Protein AF-A0A7S2EWH5-F1 (afdb_monomer)

Secondary structure (DSSP, 8-state):
----S---GGGHHHHHHHHTTPPPPTT---SS---HHHHTT---GGGGS--EEEE---SSS--TTTTEEEEETTEEEETTTEEEETTT-TT--S--GGG-HHHHHHHHHHHHHHHHHHHTTTT-

Structur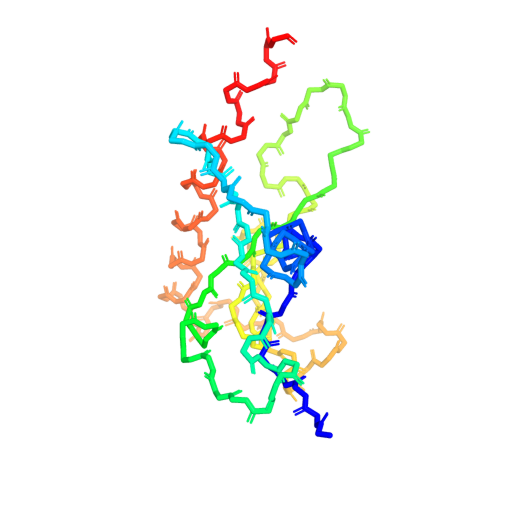e (mmCIF, N/CA/C/O backbone):
data_AF-A0A7S2EWH5-F1
#
_entry.id   AF-A0A7S2EWH5-F1
#
loop_
_atom_site.group_PDB
_atom_site.id
_atom_site.type_symbol
_atom_site.label_atom_id
_atom_site.label_alt_id
_atom_site.label_comp_id
_atom_site.label_asym_id
_atom_site.label_entity_id
_atom_site.label_seq_id
_atom_site.pdbx_PDB_ins_code
_atom_site.Cartn_x
_atom_site.Cartn_y
_atom_site.Cartn_z
_atom_site.occupancy
_atom_site.B_iso_or_equiv
_atom_site.auth_seq_id
_atom_site.auth_comp_id
_atom_site.auth_asym_id
_atom_site.auth_atom_id
_atom_site.pdbx_PDB_model_num
ATOM 1 N N . ARG A 1 1 ? -10.237 -19.169 9.714 1.00 84.00 1 ARG A N 1
ATOM 2 C CA . ARG A 1 1 ? -10.552 -18.519 8.421 1.00 84.00 1 ARG A CA 1
ATOM 3 C C . ARG A 1 1 ? -9.258 -17.946 7.873 1.00 84.00 1 ARG A C 1
ATOM 5 O O . ARG A 1 1 ? -8.496 -17.405 8.661 1.00 84.00 1 ARG A O 1
ATOM 12 N N . GLU A 1 2 ? -9.023 -18.083 6.575 1.00 87.56 2 GLU A N 1
ATOM 13 C CA . GLU A 1 2 ? -7.935 -17.400 5.873 1.00 87.56 2 GLU A CA 1
ATOM 14 C C . GLU A 1 2 ? -8.420 -16.035 5.360 1.00 87.56 2 GLU A C 1
ATOM 16 O O . GLU A 1 2 ? -9.599 -15.879 5.028 1.00 87.56 2 GLU A O 1
ATOM 21 N N . VAL A 1 3 ? -7.528 -15.045 5.349 1.00 89.19 3 VAL A N 1
ATOM 22 C CA . VAL A 1 3 ? -7.771 -13.701 4.811 1.00 89.19 3 VAL A CA 1
ATOM 23 C C . VAL A 1 3 ? -6.746 -13.466 3.711 1.00 89.19 3 VAL A C 1
ATOM 25 O O . VAL A 1 3 ? -5.549 -13.476 3.982 1.00 89.19 3 VAL A O 1
ATOM 28 N N . THR A 1 4 ? -7.223 -13.256 2.487 1.00 89.62 4 THR A N 1
ATOM 29 C CA . THR A 1 4 ? -6.388 -12.993 1.304 1.00 89.62 4 THR A CA 1
ATOM 30 C C . THR A 1 4 ? -6.386 -11.516 0.902 1.00 89.62 4 THR A C 1
ATOM 32 O O . THR A 1 4 ? -5.683 -11.135 -0.031 1.00 89.62 4 THR A O 1
ATOM 35 N N . ASP A 1 5 ? -7.193 -10.684 1.568 1.00 92.56 5 ASP A N 1
ATOM 36 C CA . ASP A 1 5 ? -7.256 -9.242 1.335 1.00 92.56 5 ASP A CA 1
ATOM 37 C C . ASP A 1 5 ? -5.915 -8.565 1.662 1.00 92.56 5 ASP A C 1
ATOM 39 O O . ASP A 1 5 ? -5.175 -8.987 2.556 1.00 92.56 5 ASP A O 1
ATOM 43 N N . LEU A 1 6 ? -5.606 -7.473 0.958 1.00 94.62 6 LEU A N 1
ATOM 44 C CA . LEU A 1 6 ? -4.386 -6.710 1.204 1.00 94.62 6 LEU A CA 1
ATOM 45 C C . LEU A 1 6 ? -4.461 -6.012 2.573 1.00 94.62 6 LEU A C 1
ATOM 47 O O . LEU A 1 6 ? -5.221 -5.062 2.767 1.00 94.62 6 LEU A O 1
ATOM 51 N N . VAL A 1 7 ? -3.625 -6.447 3.512 1.00 94.69 7 VAL A N 1
ATOM 52 C CA . VAL A 1 7 ? -3.444 -5.823 4.832 1.00 94.69 7 VAL A CA 1
ATOM 53 C C . VAL A 1 7 ? -2.034 -5.258 4.975 1.00 94.69 7 VAL A C 1
ATOM 55 O O . VAL A 1 7 ? -1.111 -5.669 4.272 1.00 94.69 7 VAL A O 1
ATOM 58 N N . SER A 1 8 ? -1.853 -4.289 5.869 1.00 95.19 8 SER A N 1
ATOM 59 C CA . SER A 1 8 ? -0.574 -3.612 6.080 1.00 95.19 8 SER A CA 1
ATOM 60 C C . SER A 1 8 ? -0.337 -3.286 7.550 1.00 95.19 8 SER A C 1
ATOM 62 O O . SER A 1 8 ? -1.260 -3.218 8.357 1.00 95.19 8 SER A O 1
ATOM 64 N N . TYR A 1 9 ? 0.919 -3.017 7.906 1.00 95.00 9 TYR A N 1
ATOM 65 C CA . TYR A 1 9 ? 1.296 -2.650 9.271 1.00 95.00 9 TYR A CA 1
ATOM 66 C C . TYR A 1 9 ? 0.591 -1.374 9.766 1.00 95.00 9 TYR A C 1
ATOM 68 O O . TYR A 1 9 ? 0.379 -1.213 10.966 1.00 95.00 9 TYR A O 1
ATOM 76 N N . VAL A 1 10 ? 0.197 -0.473 8.857 1.00 95.12 10 VAL A N 1
ATOM 77 C CA . VAL A 1 10 ? -0.545 0.754 9.199 1.00 95.12 10 VAL A CA 1
ATOM 78 C C . VAL A 1 10 ? -1.948 0.474 9.745 1.00 95.12 10 VAL A C 1
ATOM 80 O O . VAL A 1 10 ? -2.533 1.350 10.377 1.00 95.12 10 VAL A O 1
ATOM 83 N N . ASP A 1 11 ? -2.473 -0.736 9.536 1.00 96.44 11 ASP A N 1
ATOM 84 C CA . ASP A 1 11 ? -3.789 -1.158 10.015 1.00 96.44 11 ASP A CA 1
ATOM 85 C C . ASP A 1 11 ? -3.766 -1.562 11.499 1.00 96.44 11 ASP A C 1
ATOM 87 O O . ASP A 1 11 ? -4.809 -1.584 12.152 1.00 96.44 11 ASP A O 1
ATOM 91 N N . PHE A 1 12 ? -2.592 -1.843 12.082 1.00 96.31 12 PHE A N 1
ATOM 92 C CA . PHE A 1 12 ? -2.506 -2.295 13.475 1.00 96.31 12 PHE A CA 1
ATOM 93 C C . PHE A 1 12 ? -3.036 -1.262 14.466 1.00 96.31 12 PHE A C 1
ATOM 95 O O . PHE A 1 12 ? -3.817 -1.618 15.342 1.00 96.31 12 PHE A O 1
ATOM 102 N N . MET A 1 13 ? -2.644 0.006 14.327 1.00 96.50 13 MET A N 1
ATOM 103 C CA . MET A 1 13 ? -3.077 1.059 15.250 1.00 96.50 13 MET A CA 1
ATOM 104 C C . MET A 1 13 ? -4.609 1.225 15.274 1.00 96.50 13 MET A C 1
ATOM 106 O O . MET A 1 13 ? -5.183 1.061 16.350 1.00 96.50 13 MET A O 1
ATOM 110 N N . PRO A 1 14 ? -5.307 1.471 14.143 1.00 96.06 14 PRO A N 1
ATOM 111 C CA . PRO A 1 14 ? -6.768 1.568 14.160 1.00 96.06 14 PRO A CA 1
ATOM 112 C C . PRO A 1 14 ? -7.449 0.258 14.584 1.00 96.06 14 PRO A C 1
ATOM 114 O O . PRO A 1 14 ? -8.502 0.308 15.211 1.00 96.06 14 PRO A O 1
ATOM 117 N N . THR A 1 15 ? -6.845 -0.906 14.316 1.00 96.81 15 THR A N 1
ATOM 118 C CA . THR A 1 15 ? -7.374 -2.196 14.794 1.00 96.81 15 THR A CA 1
ATOM 119 C C . THR A 1 15 ? -7.306 -2.321 16.314 1.00 96.81 15 THR A C 1
ATOM 121 O O . THR A 1 15 ? -8.274 -2.742 16.936 1.00 96.81 15 THR A O 1
ATOM 124 N N . ILE A 1 16 ? -6.178 -1.960 16.933 1.00 97.31 16 ILE A N 1
ATOM 125 C CA . ILE A 1 16 ? -6.016 -2.024 18.393 1.00 97.31 16 ILE A CA 1
ATOM 126 C C . ILE A 1 16 ? -7.011 -1.085 19.079 1.00 97.31 16 ILE A C 1
ATOM 128 O O . ILE A 1 16 ? -7.611 -1.480 20.073 1.00 97.31 16 ILE A O 1
ATOM 132 N N . LEU A 1 17 ? -7.207 0.122 18.540 1.00 96.56 17 LEU A N 1
ATOM 133 C CA . LEU A 1 17 ? -8.153 1.096 19.092 1.00 96.56 17 LEU A CA 1
ATOM 134 C C . LEU A 1 17 ? -9.606 0.600 19.015 1.00 96.56 17 LEU A C 1
ATOM 136 O O . LEU A 1 17 ? -10.301 0.669 20.022 1.00 96.56 17 LEU A O 1
ATOM 140 N N . ASP A 1 18 ? -10.033 0.025 17.880 1.00 95.69 18 ASP A N 1
ATOM 141 C CA . ASP A 1 18 ? -11.351 -0.632 17.734 1.00 95.69 18 ASP A CA 1
ATOM 142 C C . ASP A 1 18 ? -11.523 -1.763 18.759 1.00 95.69 18 ASP A C 1
ATOM 144 O O . ASP A 1 18 ? -12.499 -1.800 19.502 1.00 95.69 18 ASP A O 1
ATOM 148 N N . LEU A 1 19 ? -10.543 -2.666 18.866 1.00 96.19 19 LEU A N 1
ATOM 149 C CA . LEU A 1 19 ? -10.629 -3.802 19.789 1.00 96.19 19 LEU A CA 1
ATOM 150 C C . LEU A 1 19 ? -10.614 -3.397 21.270 1.00 96.19 19 LEU A C 1
ATOM 152 O O . LEU A 1 19 ? -11.138 -4.138 22.100 1.00 96.19 19 LEU A O 1
ATOM 156 N N . ALA A 1 20 ? -9.989 -2.267 21.598 1.00 97.19 20 ALA A N 1
ATOM 157 C CA . ALA A 1 20 ? -9.903 -1.736 22.954 1.00 97.19 20 ALA A CA 1
ATOM 158 C C . ALA A 1 20 ? -11.043 -0.766 23.306 1.00 97.19 20 ALA A C 1
ATOM 160 O O . ALA A 1 20 ? -11.048 -0.257 24.425 1.00 97.19 20 ALA A O 1
ATOM 161 N N . ASP A 1 21 ? -11.974 -0.512 22.380 1.00 96.25 21 ASP A N 1
ATOM 162 C CA . ASP A 1 21 ? -13.067 0.457 22.538 1.00 96.25 21 ASP A CA 1
ATOM 163 C C . ASP A 1 21 ? -12.558 1.869 22.896 1.00 96.25 21 ASP A C 1
ATOM 165 O O . ASP A 1 21 ? -13.069 2.555 23.780 1.00 96.25 21 ASP A O 1
ATOM 169 N N . VAL A 1 22 ? -11.474 2.290 22.233 1.00 96.88 22 VAL A N 1
ATOM 170 C CA . VAL A 1 22 ? -10.857 3.607 22.431 1.00 96.88 22 VAL A CA 1
ATOM 171 C C . VAL A 1 22 ? -11.296 4.555 21.323 1.00 96.88 22 VAL A C 1
ATOM 173 O O . VAL A 1 22 ? -10.979 4.351 20.149 1.00 96.88 22 VAL A O 1
ATOM 176 N N . GLU A 1 23 ? -11.963 5.641 21.707 1.00 93.38 23 GLU A N 1
ATOM 177 C CA . GLU A 1 23 ? -12.369 6.689 20.774 1.00 93.38 23 GLU A CA 1
ATOM 178 C C . GLU A 1 23 ? -11.161 7.434 20.186 1.00 93.38 23 GLU A C 1
ATOM 180 O O . GLU A 1 23 ? -10.224 7.834 20.885 1.00 93.38 23 GLU A O 1
ATOM 185 N N . VAL A 1 24 ? -11.196 7.647 18.869 1.00 91.50 24 VAL A N 1
ATOM 186 C CA . VAL A 1 24 ? -10.193 8.437 18.150 1.00 91.50 24 VAL A CA 1
ATOM 187 C C . VAL A 1 24 ? -10.602 9.911 18.211 1.00 91.50 24 VAL A C 1
ATOM 189 O O . VAL A 1 24 ? -11.692 10.239 17.743 1.00 91.50 24 VAL A O 1
ATOM 192 N N . PRO A 1 25 ? -9.749 10.816 18.732 1.00 91.31 25 PRO A N 1
ATOM 193 C CA . PRO A 1 25 ? -10.061 12.241 18.770 1.00 91.31 25 PRO A CA 1
ATOM 194 C C . PRO A 1 25 ? -10.337 12.817 17.379 1.00 91.31 25 PRO A C 1
ATOM 196 O O . PRO A 1 25 ? -9.687 12.437 16.398 1.00 91.31 25 PRO A O 1
ATOM 199 N N . GLU A 1 26 ? -11.238 13.797 17.310 1.00 90.62 26 GLU A N 1
ATOM 200 C CA . GLU A 1 26 ? -11.516 14.520 16.070 1.00 90.62 26 GLU A CA 1
ATOM 201 C C . GLU A 1 26 ? -10.231 15.107 15.463 1.00 90.62 26 GLU A C 1
ATOM 203 O O . GLU A 1 26 ? -9.364 15.644 16.155 1.00 90.62 26 GLU A O 1
ATOM 208 N N . GLY A 1 27 ? -10.090 14.974 14.143 1.00 88.25 27 GLY A N 1
ATOM 209 C CA . GLY A 1 27 ? -8.919 15.449 13.402 1.00 88.25 27 GLY A CA 1
ATOM 210 C C . GLY A 1 27 ? -7.719 14.496 13.392 1.00 88.25 27 GLY A C 1
ATOM 211 O O . GLY A 1 27 ? -6.766 14.748 12.653 1.00 88.25 27 GLY A O 1
ATOM 212 N N . ARG A 1 28 ? -7.741 13.378 14.135 1.00 89.31 28 ARG A N 1
ATOM 213 C CA . ARG A 1 28 ? -6.718 12.331 14.000 1.00 89.31 28 ARG A CA 1
ATOM 214 C C . ARG A 1 28 ? -7.087 11.371 12.867 1.00 89.31 28 ARG A C 1
ATOM 216 O O . ARG A 1 28 ? -8.117 10.709 12.912 1.00 89.31 28 ARG A O 1
ATOM 223 N N . THR A 1 29 ? -6.198 11.242 11.885 1.00 88.75 29 THR A N 1
ATOM 224 C CA . THR A 1 29 ? -6.327 10.276 10.785 1.00 88.75 29 THR A CA 1
ATOM 225 C C . THR A 1 29 ? -5.259 9.186 10.867 1.00 88.75 29 THR A C 1
ATOM 227 O O . THR A 1 29 ? -4.192 9.368 11.461 1.00 88.75 29 THR A O 1
ATOM 230 N N . PHE A 1 30 ? -5.550 8.042 10.250 1.00 91.38 30 PHE A N 1
ATOM 231 C CA . PHE A 1 30 ? -4.612 6.940 10.057 1.00 91.38 30 PHE A CA 1
ATOM 232 C C . PHE A 1 30 ? -4.535 6.596 8.570 1.00 91.38 30 PHE A C 1
ATOM 234 O O . PHE A 1 30 ? -5.517 6.730 7.846 1.00 91.38 30 PHE A O 1
ATOM 241 N N . HIS A 1 31 ? -3.373 6.122 8.119 1.00 90.75 31 HIS A N 1
ATOM 242 C CA . HIS A 1 31 ? -3.226 5.583 6.762 1.00 90.75 31 HIS A CA 1
ATOM 243 C C . HIS A 1 31 ? -3.886 4.203 6.601 1.00 90.75 31 HIS A C 1
ATOM 245 O O . HIS A 1 31 ? -4.176 3.786 5.483 1.00 90.75 31 HIS A O 1
ATOM 251 N N . GLY A 1 32 ? -4.060 3.473 7.706 1.00 93.56 32 GLY A N 1
ATOM 252 C CA . GLY A 1 32 ? -4.709 2.167 7.731 1.00 93.56 32 GLY A CA 1
ATOM 253 C C . GLY A 1 32 ? -6.169 2.227 8.167 1.00 93.56 32 GLY A C 1
ATOM 254 O O . GLY A 1 32 ? -6.690 3.282 8.521 1.00 93.56 32 GLY A O 1
ATOM 255 N N . THR A 1 33 ? -6.805 1.062 8.190 1.00 93.81 33 THR A N 1
ATOM 256 C CA . THR A 1 33 ? -8.175 0.863 8.680 1.00 93.81 33 THR A CA 1
ATOM 257 C C . THR A 1 33 ? -8.220 -0.285 9.684 1.00 93.81 33 THR A C 1
ATOM 259 O O . THR A 1 33 ? -7.309 -1.110 9.718 1.00 93.81 33 THR A O 1
ATOM 262 N N . SER A 1 34 ? -9.252 -0.346 10.527 1.00 95.31 34 SER A N 1
ATOM 263 C CA . SER A 1 34 ? -9.396 -1.470 11.457 1.00 95.31 34 SER A CA 1
ATOM 264 C C . SER A 1 34 ? -9.657 -2.775 10.697 1.00 95.31 34 SER A C 1
ATOM 266 O O . SER A 1 34 ? -10.515 -2.828 9.814 1.00 95.31 34 SER A O 1
ATOM 268 N N . LEU A 1 35 ? -8.954 -3.838 11.092 1.00 96.38 35 LEU A N 1
ATOM 269 C CA . LEU A 1 35 ? -9.173 -5.222 10.662 1.00 96.38 35 LEU A CA 1
ATOM 270 C C . LEU A 1 35 ? -10.113 -5.982 11.614 1.00 96.38 35 LEU A C 1
ATOM 272 O O . LEU A 1 35 ? -10.338 -7.181 11.442 1.00 96.38 35 LEU A O 1
ATOM 276 N N . GLY A 1 36 ? -10.675 -5.309 12.624 1.00 95.31 36 GLY A N 1
ATOM 277 C CA . GLY A 1 36 ? -11.638 -5.877 13.567 1.00 95.31 36 GLY A CA 1
ATOM 278 C C . GLY A 1 36 ? -12.786 -6.648 12.898 1.00 95.31 36 GLY A C 1
ATOM 279 O O . GLY A 1 36 ? -13.088 -7.758 13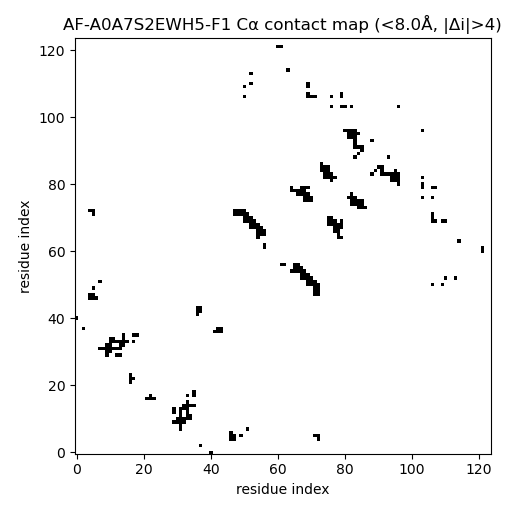.345 1.00 95.31 36 GLY A O 1
ATOM 280 N N . PRO A 1 37 ? -13.408 -6.147 11.808 1.00 94.81 37 PRO A N 1
ATOM 281 C CA . PRO A 1 37 ? -14.406 -6.906 11.051 1.00 94.81 37 PRO A CA 1
ATOM 282 C C . PRO A 1 37 ? -13.892 -8.267 10.559 1.00 94.81 37 PRO A C 1
ATOM 284 O O . PRO A 1 37 ? -14.564 -9.282 10.748 1.00 94.81 37 PRO A O 1
ATOM 287 N N . LEU A 1 38 ? -12.680 -8.321 9.998 1.00 94.19 38 LEU A N 1
ATOM 288 C CA . LEU A 1 38 ? -12.081 -9.571 9.519 1.00 94.19 38 LEU A CA 1
ATOM 289 C C . LEU A 1 38 ? -11.820 -10.559 10.660 1.00 94.19 38 LEU A C 1
ATOM 291 O O . LEU A 1 38 ? -12.096 -11.751 10.512 1.00 94.19 38 LEU A O 1
ATOM 295 N N . LEU A 1 39 ? -11.348 -10.070 11.812 1.00 92.81 39 LEU A N 1
ATOM 296 C CA . LEU A 1 39 ? -11.116 -10.889 13.010 1.00 92.81 39 LEU A CA 1
ATOM 297 C C . LEU A 1 39 ? -12.414 -11.502 13.555 1.00 92.81 39 LEU A C 1
ATOM 299 O O . LEU A 1 39 ? -12.408 -12.631 14.042 1.00 92.81 39 LEU A O 1
ATOM 303 N N . ARG A 1 40 ? -13.536 -10.787 13.421 1.00 93.12 40 ARG A N 1
ATOM 304 C CA . ARG A 1 40 ? -14.886 -11.257 13.783 1.00 93.12 40 ARG A CA 1
ATOM 305 C C . ARG A 1 40 ? -15.510 -12.168 12.716 1.00 93.12 40 ARG A C 1
ATOM 307 O O . ARG A 1 40 ? -16.622 -12.656 12.895 1.00 93.12 40 ARG A O 1
ATOM 314 N N . GLY A 1 41 ? -14.800 -12.429 11.618 1.00 91.81 41 GLY A N 1
ATOM 315 C CA . GLY A 1 41 ? -15.265 -13.293 10.541 1.00 91.81 41 GLY A CA 1
ATOM 316 C C . GLY A 1 41 ? -16.188 -12.602 9.538 1.00 91.81 41 GLY A C 1
ATOM 317 O O . GLY A 1 41 ? -16.835 -13.300 8.760 1.00 91.81 41 GLY A O 1
ATOM 318 N N . TRP A 1 42 ? -16.211 -11.269 9.482 1.00 92.81 42 TRP A N 1
ATOM 319 C CA . TRP A 1 42 ? -16.986 -10.500 8.502 1.00 92.81 42 TRP A CA 1
ATOM 320 C C . TRP A 1 42 ? -16.186 -10.206 7.230 1.00 92.81 42 TRP A C 1
ATOM 322 O O . TRP A 1 42 ? -14.967 -10.386 7.181 1.00 92.81 42 TRP A O 1
ATOM 332 N N . GLU A 1 43 ? -16.874 -9.830 6.156 1.00 89.06 43 GLU A N 1
ATOM 333 C CA . GLU A 1 43 ? -16.222 -9.296 4.958 1.00 89.06 43 GLU A CA 1
ATOM 334 C C . GLU A 1 43 ? -15.928 -7.805 5.130 1.00 89.06 43 GLU A C 1
ATOM 336 O O . GLU A 1 43 ? -16.650 -7.096 5.829 1.00 89.06 43 GLU A O 1
ATOM 341 N N . GLN A 1 44 ? -14.879 -7.328 4.463 1.00 90.75 44 GLN A N 1
ATOM 342 C CA . GLN A 1 44 ? -14.521 -5.914 4.446 1.00 90.75 44 GLN A CA 1
ATOM 343 C C . GLN A 1 44 ? -14.202 -5.497 3.011 1.00 90.75 44 GLN A C 1
ATOM 345 O O . GLN A 1 44 ? -13.051 -5.482 2.585 1.00 90.75 44 GLN A O 1
ATOM 350 N N . VAL A 1 45 ? -15.260 -5.196 2.255 1.00 83.31 45 VAL A N 1
ATOM 351 C CA . VAL A 1 45 ? -15.201 -4.935 0.805 1.00 83.31 45 VAL A CA 1
ATOM 352 C C . VAL A 1 45 ? -14.237 -3.795 0.459 1.00 83.31 45 VAL A C 1
ATOM 354 O O . VAL A 1 45 ? -13.541 -3.885 -0.546 1.00 83.31 45 VAL A O 1
ATOM 357 N N . GLU A 1 46 ? -14.112 -2.792 1.330 1.00 85.31 46 GLU A N 1
ATOM 358 C CA . GLU A 1 46 ? -13.193 -1.654 1.165 1.00 85.31 46 GLU A CA 1
ATOM 359 C C . GLU A 1 46 ? -11.719 -2.064 0.999 1.00 85.31 46 GLU A C 1
ATOM 361 O O . GLU A 1 46 ? -10.932 -1.350 0.377 1.00 85.31 46 GLU A O 1
ATOM 366 N N . LEU A 1 47 ? -11.315 -3.229 1.520 1.00 89.19 47 LEU A N 1
ATOM 367 C CA . LEU A 1 47 ? -9.943 -3.715 1.361 1.00 89.19 47 LEU A CA 1
ATOM 368 C C . LEU A 1 47 ? -9.650 -4.232 -0.054 1.00 89.19 47 LEU A C 1
ATOM 370 O O . LEU A 1 47 ? -8.481 -4.341 -0.414 1.00 89.19 47 LEU A O 1
ATOM 374 N N . ARG A 1 48 ? -10.680 -4.520 -0.863 1.00 84.62 48 ARG A N 1
ATOM 375 C CA . ARG A 1 48 ? -10.527 -5.085 -2.214 1.00 84.62 48 ARG A CA 1
ATOM 376 C C . ARG A 1 48 ? -10.073 -4.070 -3.253 1.00 84.62 48 ARG A C 1
ATOM 378 O O . ARG A 1 48 ? -9.555 -4.474 -4.281 1.00 84.62 48 ARG A O 1
ATOM 385 N N . ASP A 1 49 ? -10.252 -2.775 -3.022 1.00 87.31 49 ASP A N 1
ATOM 386 C CA . ASP A 1 49 ? -9.817 -1.737 -3.969 1.00 87.31 49 ASP A CA 1
ATOM 387 C C . ASP A 1 49 ? -8.789 -0.772 -3.372 1.00 87.31 49 ASP A C 1
ATOM 389 O O . ASP A 1 49 ? -8.348 0.168 -4.039 1.00 87.31 49 ASP A O 1
ATOM 393 N N . ARG A 1 50 ? -8.346 -1.022 -2.133 1.00 94.06 50 ARG A N 1
ATOM 394 C CA . ARG A 1 50 ? -7.352 -0.174 -1.476 1.00 94.06 50 ARG A CA 1
ATOM 395 C C . ARG A 1 50 ? -5.998 -0.241 -2.178 1.00 94.06 50 ARG A C 1
ATOM 397 O O . ARG A 1 50 ? -5.576 -1.280 -2.690 1.00 94.06 50 ARG A O 1
ATOM 404 N N . ILE A 1 51 ? -5.269 0.864 -2.072 1.00 96.88 51 ILE A N 1
ATOM 405 C CA . ILE A 1 51 ? -3.873 0.956 -2.480 1.00 96.88 51 ILE A CA 1
ATOM 406 C C . ILE A 1 51 ? -3.020 1.235 -1.247 1.00 96.88 51 ILE A C 1
ATOM 408 O O . ILE A 1 51 ? -3.340 2.112 -0.447 1.00 96.88 51 ILE A O 1
ATOM 412 N N . VAL A 1 52 ? -1.930 0.487 -1.095 1.00 96.94 52 VAL A N 1
ATOM 413 C CA . VAL A 1 52 ? -0.954 0.674 -0.016 1.00 96.94 52 VAL A CA 1
ATOM 414 C C . VAL A 1 52 ? 0.405 0.977 -0.625 1.00 96.94 52 VAL A C 1
ATOM 416 O O . VAL A 1 52 ? 0.829 0.306 -1.563 1.00 96.94 52 VAL A O 1
ATOM 419 N N . VAL A 1 53 ? 1.100 1.969 -0.075 1.00 97.31 53 VAL A N 1
ATOM 420 C CA . VAL A 1 53 ? 2.467 2.312 -0.468 1.00 97.31 53 VAL A CA 1
ATOM 421 C C . VAL A 1 53 ? 3.422 1.948 0.660 1.00 97.31 53 VAL A C 1
ATOM 423 O O . VAL A 1 53 ? 3.149 2.210 1.830 1.00 97.31 53 VAL A O 1
ATOM 426 N N . THR A 1 54 ? 4.548 1.345 0.301 1.00 95.56 54 THR A N 1
ATOM 427 C CA . THR A 1 54 ? 5.706 1.191 1.182 1.00 95.56 54 THR A CA 1
ATOM 428 C C . THR A 1 54 ? 6.958 1.637 0.444 1.00 95.56 54 THR A C 1
ATOM 430 O O . THR A 1 54 ? 7.053 1.483 -0.775 1.00 95.56 54 THR A O 1
ATOM 433 N N . ASP A 1 55 ? 7.919 2.197 1.167 1.00 94.38 55 ASP A N 1
ATOM 434 C CA . ASP A 1 55 ? 9.236 2.502 0.636 1.00 94.38 55 ASP A CA 1
ATOM 435 C C . ASP A 1 55 ? 10.339 2.200 1.655 1.00 94.38 55 ASP A C 1
ATOM 437 O O . ASP A 1 55 ? 10.105 1.866 2.819 1.00 94.38 55 ASP A O 1
ATOM 441 N N . THR A 1 56 ? 11.586 2.2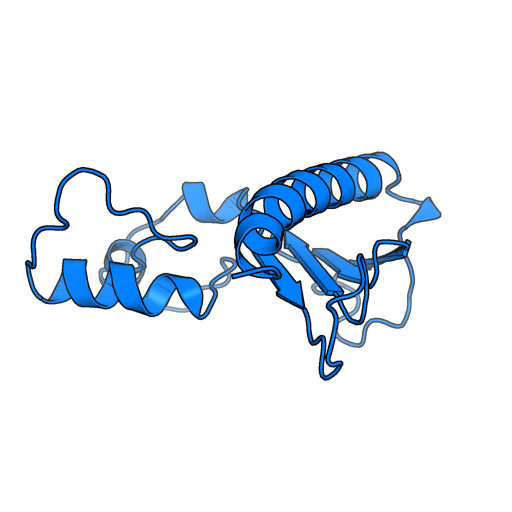36 1.197 1.00 93.62 56 THR A N 1
ATOM 442 C CA . THR A 1 56 ? 12.752 2.136 2.074 1.00 93.62 56 THR A CA 1
ATOM 443 C C . THR A 1 56 ? 13.798 3.133 1.621 1.00 93.62 56 THR A C 1
ATOM 445 O O . THR A 1 56 ? 14.588 2.858 0.722 1.00 93.62 56 THR A O 1
ATOM 448 N N . GLN A 1 57 ? 13.825 4.283 2.292 1.00 92.12 57 GLN A N 1
ATOM 449 C CA . GLN A 1 57 ? 14.694 5.393 1.914 1.00 92.12 57 GLN A CA 1
ATOM 450 C C . GLN A 1 57 ? 16.159 5.146 2.309 1.00 92.12 57 GLN A C 1
ATOM 452 O O . GLN A 1 57 ? 17.029 5.155 1.450 1.00 92.12 57 GLN A O 1
ATOM 457 N N . ARG A 1 58 ? 16.458 4.875 3.592 1.00 91.56 58 ARG A N 1
ATOM 458 C CA . ARG A 1 58 ? 17.837 4.686 4.125 1.00 91.56 58 ARG A CA 1
ATOM 459 C C . ARG A 1 58 ? 18.857 5.739 3.637 1.00 91.56 58 ARG A C 1
ATOM 461 O O . ARG A 1 58 ? 20.052 5.465 3.560 1.00 91.56 58 ARG A O 1
ATOM 468 N N . VAL A 1 59 ? 18.377 6.943 3.345 1.00 92.62 59 VAL A N 1
ATOM 469 C CA . VAL A 1 59 ? 19.150 8.108 2.910 1.00 92.62 59 VAL A CA 1
ATOM 470 C C . VAL A 1 59 ? 18.721 9.320 3.731 1.00 92.62 59 VAL A C 1
ATOM 472 O O . VAL A 1 59 ? 17.596 9.367 4.222 1.00 92.62 59 VAL A O 1
ATOM 475 N N . ALA A 1 60 ? 19.614 10.300 3.881 1.00 90.31 60 ALA A N 1
ATOM 476 C CA . ALA A 1 60 ? 19.356 11.490 4.695 1.00 90.31 60 ALA A CA 1
ATOM 477 C C . ALA A 1 60 ? 18.234 12.380 4.135 1.00 90.31 60 ALA A C 1
ATOM 479 O O . ALA A 1 60 ? 17.552 13.054 4.895 1.00 90.31 60 ALA A O 1
ATOM 480 N N . ARG A 1 61 ? 18.059 12.393 2.809 1.00 90.50 61 ARG A N 1
ATOM 481 C CA . ARG A 1 61 ? 16.989 13.125 2.126 1.00 90.50 61 ARG A CA 1
ATOM 482 C C . ARG A 1 61 ? 16.188 12.134 1.293 1.00 90.50 61 ARG A C 1
ATOM 484 O O . ARG A 1 61 ? 16.778 11.567 0.371 1.00 90.50 61 ARG A O 1
ATOM 491 N N . PRO A 1 62 ? 14.907 11.891 1.619 1.00 92.81 62 PRO A N 1
ATOM 492 C CA . PRO A 1 62 ? 14.072 10.968 0.866 1.00 92.81 62 PRO A CA 1
ATOM 493 C C . PRO A 1 62 ? 14.054 11.301 -0.625 1.00 92.81 62 PRO A C 1
ATOM 495 O O . PRO A 1 62 ? 13.966 12.463 -1.022 1.00 92.81 62 PRO A O 1
ATOM 498 N N . VAL A 1 63 ? 14.133 10.264 -1.453 1.00 94.50 63 VAL A N 1
ATOM 499 C CA . VAL A 1 63 ? 14.106 10.371 -2.909 1.00 94.50 63 VAL A CA 1
ATOM 500 C C . VAL A 1 63 ? 12.836 9.709 -3.419 1.00 94.50 63 VAL A C 1
ATOM 502 O O . VAL A 1 63 ? 12.508 8.569 -3.073 1.00 94.50 63 VAL A O 1
ATOM 505 N N . LYS A 1 64 ? 12.119 10.436 -4.273 1.00 94.88 64 LYS A N 1
ATOM 506 C CA . LYS A 1 64 ? 10.895 9.948 -4.897 1.00 94.88 64 LYS A CA 1
ATOM 507 C C . LYS A 1 64 ? 11.173 8.661 -5.672 1.00 94.88 64 LYS A C 1
ATOM 509 O O . LYS A 1 64 ? 12.213 8.529 -6.314 1.00 94.88 64 LYS A O 1
ATOM 514 N N . TRP A 1 65 ? 10.241 7.718 -5.602 1.00 96.25 65 TRP A N 1
ATOM 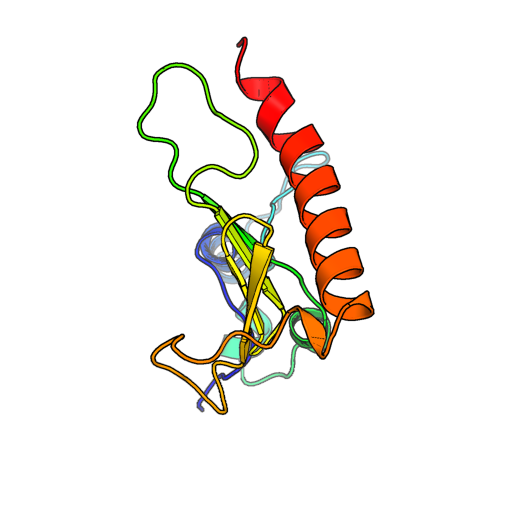515 C CA . TRP A 1 65 ? 10.311 6.388 -6.209 1.00 96.25 65 TRP A CA 1
ATOM 516 C C . TRP A 1 65 ? 11.435 5.469 -5.697 1.00 96.25 65 TRP A C 1
ATOM 518 O O . TRP A 1 65 ? 11.549 4.337 -6.167 1.00 96.25 65 TRP A O 1
ATOM 528 N N . HIS A 1 66 ? 12.232 5.884 -4.708 1.00 95.69 66 HIS A N 1
ATOM 529 C CA . HIS A 1 66 ? 13.361 5.092 -4.226 1.00 95.69 66 HIS A CA 1
ATOM 530 C C . HIS A 1 66 ? 12.915 3.869 -3.418 1.00 95.69 66 HIS A C 1
ATOM 532 O O . HIS A 1 66 ? 12.376 4.005 -2.320 1.00 95.69 66 HIS A O 1
ATOM 538 N N . ARG A 1 67 ? 13.181 2.668 -3.953 1.00 96.25 67 ARG A N 1
ATOM 539 C CA . ARG A 1 67 ? 12.863 1.379 -3.307 1.00 96.25 67 ARG A CA 1
ATOM 540 C C . ARG A 1 67 ? 11.415 1.337 -2.821 1.00 96.25 67 ARG A C 1
ATOM 542 O O . ARG A 1 67 ? 11.142 0.982 -1.676 1.00 96.25 67 ARG A O 1
ATOM 549 N N . SER A 1 68 ? 10.514 1.761 -3.698 1.00 97.56 68 SER A N 1
ATOM 550 C CA . SER A 1 68 ? 9.089 1.887 -3.414 1.00 97.56 68 SER A CA 1
ATOM 551 C C . SER A 1 68 ? 8.305 0.730 -4.021 1.00 97.56 68 SER A C 1
ATOM 553 O O . SER A 1 68 ? 8.668 0.192 -5.069 1.00 97.56 68 SER A O 1
ATOM 555 N N . CYS A 1 69 ? 7.217 0.360 -3.358 1.00 98.12 69 CYS A N 1
ATOM 556 C CA . CYS A 1 69 ? 6.255 -0.616 -3.834 1.00 98.12 69 CYS A CA 1
ATOM 557 C C . CYS A 1 69 ? 4.840 -0.086 -3.597 1.00 98.12 69 CYS A C 1
ATOM 559 O O . CYS A 1 69 ? 4.459 0.221 -2.463 1.00 98.12 69 CYS A O 1
ATOM 561 N N . VAL A 1 70 ? 4.071 0.021 -4.679 1.00 98.38 70 VAL A N 1
ATOM 562 C CA . VAL A 1 70 ? 2.648 0.367 -4.646 1.00 98.38 70 VAL A CA 1
ATOM 563 C C . VAL A 1 70 ? 1.847 -0.909 -4.855 1.00 98.38 70 VAL A C 1
ATOM 565 O O . VAL A 1 70 ? 2.053 -1.633 -5.829 1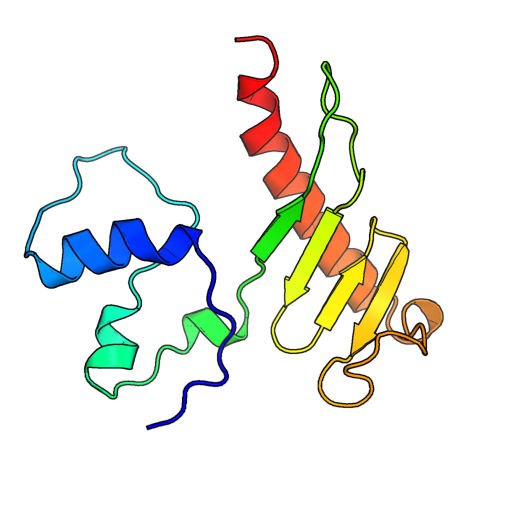.00 98.38 70 VAL A O 1
ATOM 568 N N . MET A 1 71 ? 0.946 -1.198 -3.927 1.00 98.00 71 MET A N 1
ATOM 569 C CA . MET A 1 71 ? 0.2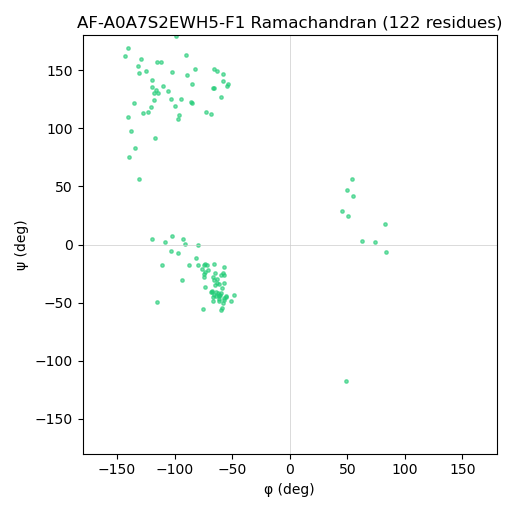66 -2.482 -3.816 1.00 98.00 71 MET A CA 1
ATOM 570 C C . MET A 1 71 ? -1.235 -2.301 -3.999 1.00 98.00 71 MET A C 1
ATOM 572 O O . MET A 1 71 ? -1.826 -1.463 -3.323 1.00 98.00 71 MET A O 1
ATOM 576 N N . LYS A 1 72 ? -1.849 -3.116 -4.862 1.00 96.88 72 LYS A N 1
ATOM 577 C CA . LYS A 1 72 ? -3.309 -3.226 -5.008 1.00 96.88 72 LYS A CA 1
ATOM 578 C C . LYS A 1 72 ? -3.679 -4.689 -5.217 1.00 96.88 72 LYS A C 1
ATOM 580 O O . LYS A 1 72 ? -3.369 -5.256 -6.264 1.00 96.88 72 LYS A O 1
ATOM 585 N N . ASN A 1 73 ? -4.311 -5.318 -4.228 1.00 93.38 73 ASN A N 1
ATOM 586 C CA . ASN A 1 73 ? -4.561 -6.768 -4.209 1.00 93.38 73 ASN A CA 1
ATOM 587 C C . ASN A 1 73 ? -3.289 -7.573 -4.525 1.00 93.38 73 ASN A C 1
ATOM 589 O O . ASN A 1 73 ? -2.293 -7.458 -3.810 1.00 93.38 73 ASN A O 1
ATOM 593 N N . ARG A 1 74 ? -3.303 -8.339 -5.620 1.00 95.19 74 ARG A N 1
ATOM 594 C CA . ARG A 1 74 ? -2.184 -9.134 -6.142 1.00 95.19 74 ARG A CA 1
ATOM 595 C C . ARG A 1 74 ? -1.083 -8.312 -6.819 1.00 95.19 74 ARG A C 1
ATOM 597 O O . ARG A 1 74 ? 0.020 -8.806 -7.007 1.00 95.19 74 ARG A O 1
ATOM 604 N N . TRP A 1 75 ? -1.362 -7.067 -7.199 1.00 98.00 75 TRP A N 1
ATOM 605 C CA . TRP A 1 75 ? -0.467 -6.268 -8.032 1.00 98.00 75 TRP A CA 1
ATOM 606 C C . TRP A 1 75 ? 0.595 -5.546 -7.211 1.00 98.00 75 TRP A C 1
ATOM 608 O O . TRP A 1 75 ? 0.296 -4.977 -6.154 1.00 98.00 75 TRP A O 1
ATOM 618 N N . ARG A 1 76 ? 1.832 -5.544 -7.709 1.00 98.19 76 ARG A N 1
ATOM 619 C CA . ARG A 1 76 ? 2.977 -4.832 -7.128 1.00 98.19 76 ARG A CA 1
ATOM 620 C C . ARG A 1 76 ? 3.631 -3.971 -8.196 1.00 98.19 76 ARG A C 1
ATOM 622 O O . ARG A 1 76 ? 4.196 -4.506 -9.142 1.00 98.19 76 ARG A O 1
ATOM 629 N N . LEU A 1 77 ? 3.550 -2.651 -8.050 1.00 98.75 77 LEU A N 1
ATOM 630 C CA . LEU A 1 77 ? 4.298 -1.708 -8.877 1.00 98.75 77 LEU A CA 1
ATOM 631 C C . LEU A 1 77 ? 5.581 -1.312 -8.145 1.00 98.75 77 LEU A C 1
ATOM 633 O O . LEU A 1 77 ? 5.537 -0.608 -7.135 1.00 98.75 77 LEU A O 1
ATOM 637 N N . ILE A 1 78 ? 6.713 -1.749 -8.678 1.00 98.38 78 ILE A N 1
ATOM 638 C CA . ILE A 1 78 ? 8.046 -1.548 -8.124 1.00 98.38 78 ILE A CA 1
ATOM 639 C C . ILE A 1 78 ? 8.680 -0.310 -8.753 1.00 98.38 78 ILE A C 1
ATOM 641 O O . ILE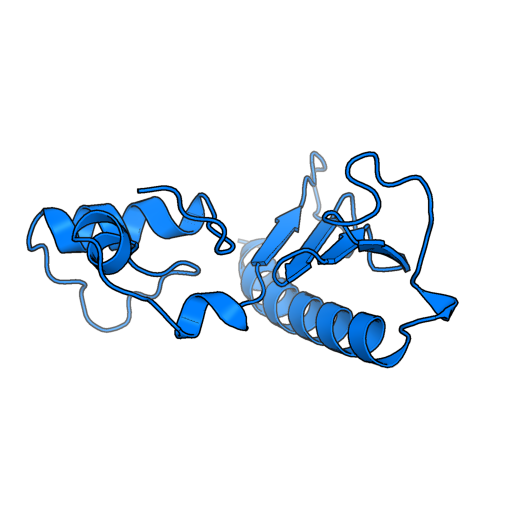 A 1 78 ? 8.758 -0.179 -9.976 1.00 98.38 78 ILE A O 1
ATOM 645 N N . ASN A 1 79 ? 9.115 0.622 -7.900 1.00 97.69 79 ASN A N 1
ATOM 646 C CA . ASN A 1 79 ? 9.804 1.865 -8.274 1.00 97.69 79 ASN A CA 1
ATOM 647 C C . ASN A 1 79 ? 9.094 2.684 -9.373 1.00 97.69 79 ASN A C 1
ATOM 649 O O . ASN A 1 79 ? 9.724 3.441 -10.110 1.00 97.69 79 ASN A O 1
ATOM 653 N N . GLY A 1 80 ? 7.776 2.515 -9.505 1.00 97.38 80 GLY A N 1
ATOM 654 C CA . GLY A 1 80 ? 6.959 3.184 -10.514 1.00 97.38 80 GLY A CA 1
ATOM 655 C C . GLY A 1 80 ? 7.121 2.659 -11.945 1.00 97.38 80 GLY A C 1
ATOM 656 O O . GLY A 1 80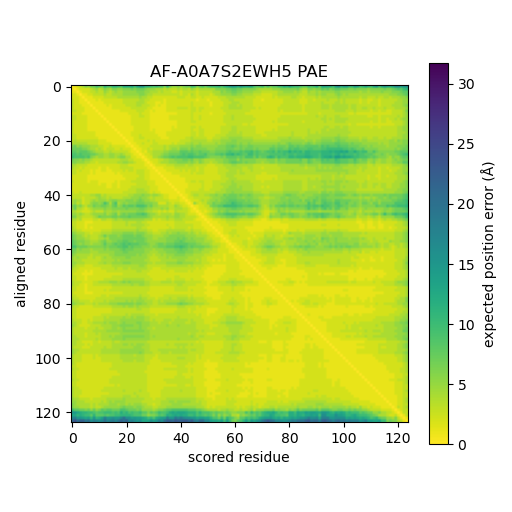 ? 6.506 3.234 -12.844 1.00 97.38 80 GLY A O 1
ATOM 657 N N . GLY A 1 81 ? 7.935 1.624 -12.171 1.00 97.38 81 GLY A N 1
ATOM 658 C CA . GLY A 1 81 ? 8.293 1.137 -13.506 1.00 97.38 81 GLY A CA 1
ATOM 659 C C . GLY A 1 81 ? 7.804 -0.276 -13.808 1.00 97.38 81 GLY A C 1
ATOM 660 O O . GLY A 1 81 ? 7.188 -0.491 -14.846 1.00 97.38 81 GLY A O 1
ATOM 661 N N . GLU A 1 82 ? 8.050 -1.216 -12.899 1.00 98.44 82 GLU A N 1
ATOM 662 C CA . GLU A 1 82 ? 7.823 -2.646 -13.138 1.00 98.44 82 GLU A CA 1
ATOM 663 C C . GLU A 1 82 ? 6.575 -3.114 -12.393 1.00 98.44 82 GLU A C 1
ATOM 665 O O . GLU A 1 82 ? 6.415 -2.815 -11.210 1.00 98.44 82 GLU A O 1
ATOM 670 N N . LEU A 1 83 ? 5.687 -3.837 -13.068 1.00 98.81 83 LE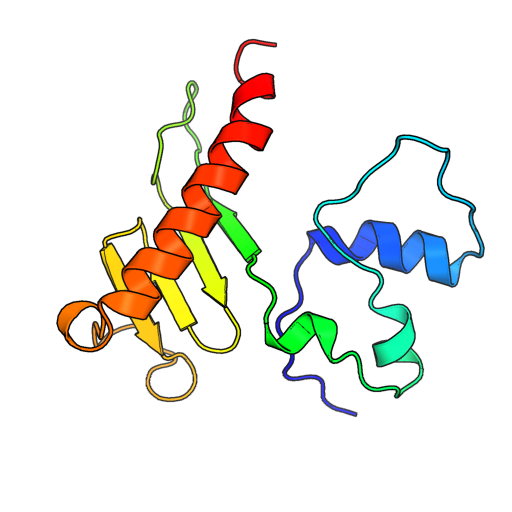U A N 1
ATOM 671 C CA . LEU A 1 83 ? 4.421 -4.294 -12.501 1.00 98.81 83 LEU A CA 1
ATOM 672 C C . LEU A 1 83 ? 4.377 -5.820 -12.471 1.00 98.81 83 LEU A C 1
ATOM 674 O O . LEU A 1 83 ? 4.456 -6.456 -13.515 1.00 98.81 83 LEU A O 1
ATOM 678 N N . TYR A 1 84 ? 4.144 -6.394 -11.296 1.00 98.75 84 TYR A N 1
ATOM 679 C CA . TYR A 1 84 ? 4.078 -7.841 -11.099 1.00 98.75 84 TYR A CA 1
ATOM 680 C C . TYR A 1 84 ? 2.708 -8.283 -10.576 1.00 98.75 84 TYR A C 1
ATOM 682 O O . TYR A 1 84 ? 2.102 -7.600 -9.744 1.00 98.75 84 TYR A O 1
ATOM 690 N N . ASP A 1 85 ? 2.232 -9.430 -11.065 1.00 98.12 85 ASP A N 1
ATOM 691 C CA . ASP A 1 85 ? 1.052 -10.143 -10.564 1.00 98.12 85 ASP A CA 1
ATOM 692 C C . ASP A 1 85 ? 1.524 -11.246 -9.605 1.00 98.12 85 ASP A C 1
ATOM 694 O O . ASP A 1 85 ? 2.080 -12.244 -10.054 1.00 98.12 85 ASP A O 1
ATOM 698 N N . LEU A 1 86 ? 1.309 -11.087 -8.297 1.00 96.69 86 LEU A N 1
ATOM 699 C CA . LEU A 1 86 ? 1.752 -12.077 -7.310 1.00 96.69 86 LEU A CA 1
ATOM 700 C C . LEU A 1 86 ? 0.953 -13.385 -7.316 1.00 96.69 86 LEU A C 1
ATOM 702 O O . LEU A 1 86 ? 1.457 -14.369 -6.781 1.00 96.69 86 LEU A O 1
ATOM 706 N N . ASP A 1 87 ? -0.250 -13.425 -7.897 1.00 95.50 87 ASP A N 1
ATOM 707 C CA . ASP A 1 87 ? -1.014 -14.676 -7.995 1.00 95.50 87 ASP A CA 1
ATOM 708 C C . ASP A 1 87 ? -0.389 -15.587 -9.066 1.00 95.50 87 ASP A C 1
ATOM 710 O O . ASP A 1 87 ? -0.341 -16.807 -8.907 1.00 95.50 87 ASP A O 1
ATOM 714 N N . ALA A 1 88 ? 0.106 -14.994 -10.159 1.00 97.12 88 ALA A N 1
ATOM 715 C CA . ALA A 1 88 ? 0.725 -15.715 -11.272 1.00 97.12 88 ALA A CA 1
ATOM 716 C C . ALA A 1 88 ? 2.257 -15.833 -11.158 1.00 97.12 88 ALA A C 1
ATOM 718 O O . ALA A 1 88 ? 2.836 -16.806 -11.639 1.00 97.12 88 ALA A O 1
ATOM 719 N N . ASP A 1 89 ? 2.912 -14.852 -10.537 1.00 97.56 89 ASP A N 1
ATOM 720 C CA . ASP A 1 89 ? 4.366 -14.747 -10.402 1.00 97.56 89 ASP A CA 1
ATOM 721 C C . ASP A 1 89 ? 4.764 -14.242 -8.999 1.00 97.56 89 ASP A C 1
ATOM 723 O O . ASP A 1 89 ? 5.190 -13.094 -8.823 1.00 97.56 89 ASP A O 1
ATOM 727 N N . PRO A 1 90 ? 4.685 -15.111 -7.971 1.00 96.25 90 PRO A N 1
ATOM 728 C CA . PRO A 1 90 ? 5.117 -14.777 -6.612 1.00 96.25 90 PRO A CA 1
ATOM 729 C C . PRO A 1 90 ? 6.591 -14.351 -6.522 1.00 96.25 90 PRO A C 1
ATOM 731 O O . PRO A 1 90 ? 6.984 -13.655 -5.586 1.00 96.25 90 PRO A O 1
ATOM 734 N N . SER A 1 91 ? 7.418 -14.784 -7.481 1.00 97.38 91 SER A N 1
ATOM 735 C CA . SER A 1 91 ? 8.845 -14.464 -7.558 1.00 97.38 91 SER A CA 1
ATOM 736 C C . SER A 1 91 ? 9.158 -13.100 -8.172 1.00 97.38 91 SER A C 1
ATOM 738 O O . SER A 1 91 ? 10.297 -12.656 -8.043 1.00 97.38 91 SER A O 1
ATOM 740 N N . GLN A 1 92 ? 8.179 -12.432 -8.793 1.00 97.44 92 GLN A N 1
ATOM 741 C CA . GLN A 1 92 ? 8.339 -11.131 -9.455 1.00 97.44 92 GLN A CA 1
ATOM 742 C C . GLN A 1 92 ? 9.471 -11.134 -10.499 1.00 97.44 92 GLN A C 1
ATOM 744 O O . GLN A 1 92 ? 10.431 -10.372 -10.422 1.00 97.44 92 GLN A O 1
ATOM 749 N N . THR A 1 93 ? 9.373 -12.041 -11.464 1.00 97.88 93 THR A N 1
ATOM 750 C CA . THR A 1 93 ? 10.333 -12.241 -12.559 1.00 97.88 93 THR A CA 1
ATOM 751 C C . THR A 1 93 ? 9.794 -11.834 -13.931 1.00 97.88 93 THR A C 1
ATOM 753 O O . THR A 1 93 ? 10.576 -11.637 -14.861 1.00 97.88 93 THR A O 1
ATOM 756 N N . ALA A 1 94 ? 8.475 -11.694 -14.077 1.00 98.06 94 ALA A N 1
ATOM 757 C CA . ALA A 1 94 ? 7.799 -11.416 -15.335 1.00 98.06 94 ALA A CA 1
ATOM 758 C C . ALA A 1 94 ? 7.074 -10.063 -15.291 1.00 98.06 94 ALA A C 1
ATOM 760 O O . ALA A 1 94 ? 5.900 -9.983 -14.926 1.00 98.06 94 ALA A O 1
ATOM 761 N N . ASP A 1 95 ? 7.762 -9.002 -15.721 1.00 98.50 95 ASP A N 1
ATOM 762 C CA . ASP A 1 95 ? 7.172 -7.663 -15.787 1.00 98.50 95 ASP A CA 1
ATOM 763 C C . ASP A 1 95 ? 5.938 -7.633 -16.715 1.00 98.50 95 ASP A C 1
ATOM 765 O O . ASP A 1 95 ? 5.951 -8.062 -17.876 1.00 98.50 95 ASP A O 1
ATOM 769 N N . ALA A 1 96 ? 4.833 -7.127 -16.180 1.00 98.31 96 ALA A N 1
ATOM 770 C CA . ALA A 1 96 ? 3.549 -6.974 -16.840 1.00 98.31 96 ALA A CA 1
ATOM 771 C C . ALA A 1 96 ? 3.210 -5.503 -17.149 1.00 98.31 96 ALA A C 1
ATOM 773 O O . ALA A 1 96 ? 2.146 -5.237 -17.710 1.00 98.31 96 ALA A O 1
ATOM 774 N N . SER A 1 97 ? 4.100 -4.554 -16.843 1.00 98.31 97 SER A N 1
ATOM 775 C CA . SER A 1 97 ? 3.877 -3.105 -16.973 1.00 98.31 97 SER A CA 1
ATOM 776 C C . SER A 1 97 ? 3.350 -2.697 -18.355 1.00 98.31 97 SER A C 1
ATOM 778 O O . SER A 1 97 ? 2.314 -2.038 -18.462 1.00 98.31 97 SER A O 1
ATOM 780 N N . ALA A 1 98 ? 3.991 -3.176 -19.425 1.00 98.25 98 ALA A N 1
ATOM 781 C CA . ALA A 1 98 ? 3.616 -2.882 -20.809 1.00 98.25 98 ALA A CA 1
ATOM 782 C C . ALA A 1 98 ? 2.239 -3.443 -21.210 1.00 98.25 98 ALA A C 1
ATOM 784 O O . ALA A 1 98 ? 1.603 -2.923 -22.126 1.00 98.25 98 ALA A O 1
ATOM 785 N N . ARG A 1 99 ? 1.769 -4.501 -20.534 1.00 98.31 99 ARG A N 1
ATOM 786 C CA . ARG A 1 99 ? 0.464 -5.135 -20.788 1.00 98.31 99 ARG A CA 1
ATOM 787 C C . ARG A 1 99 ? -0.674 -4.489 -19.996 1.00 98.31 99 ARG A C 1
ATOM 789 O O . ARG A 1 99 ? -1.830 -4.665 -20.366 1.00 98.31 99 ARG A O 1
ATOM 796 N N . HIS A 1 100 ? -0.360 -3.731 -18.944 1.00 98.31 100 HIS A N 1
ATOM 797 C CA . HIS A 1 100 ? -1.345 -3.089 -18.069 1.00 98.31 100 HIS A CA 1
ATOM 798 C C . HIS A 1 100 ? -1.037 -1.594 -17.841 1.00 98.31 100 HIS A C 1
ATOM 800 O O . HIS A 1 100 ? -0.926 -1.155 -16.692 1.00 98.31 100 HIS A O 1
ATOM 806 N N . PRO A 1 101 ? -0.920 -0.777 -18.908 1.00 98.31 101 PRO A N 1
ATOM 807 C CA . PRO A 1 101 ? -0.518 0.627 -18.789 1.00 98.31 101 PRO A CA 1
ATOM 808 C C . PRO A 1 101 ? -1.490 1.469 -17.949 1.00 98.31 101 PRO A C 1
ATOM 810 O O . PRO A 1 101 ? -1.057 2.362 -17.219 1.00 98.31 101 PRO A O 1
ATOM 813 N N . ASP A 1 102 ? -2.790 1.166 -17.996 1.00 98.56 102 ASP A N 1
ATOM 814 C CA . ASP A 1 102 ? -3.804 1.879 -17.210 1.00 98.56 102 ASP A CA 1
ATOM 815 C C . ASP A 1 102 ? -3.650 1.623 -15.708 1.00 98.56 102 ASP A C 1
ATOM 817 O O . ASP A 1 102 ? -3.728 2.556 -14.909 1.00 98.56 102 ASP A O 1
ATOM 821 N N . LEU A 1 103 ? -3.344 0.380 -15.325 1.00 98.31 103 LEU A N 1
ATOM 822 C CA . LEU A 1 103 ? -3.085 0.025 -13.932 1.00 98.31 103 LEU A CA 1
ATOM 823 C C . LEU A 1 103 ? -1.780 0.656 -13.440 1.00 98.31 103 LEU A C 1
ATOM 825 O O . LEU A 1 103 ? -1.737 1.203 -12.341 1.00 98.31 103 LEU A O 1
ATOM 829 N N . VAL A 1 104 ? -0.727 0.664 -14.265 1.00 98.69 104 VAL A N 1
ATOM 830 C CA . VAL A 1 104 ? 0.512 1.390 -13.940 1.00 98.69 104 VAL A CA 1
ATOM 831 C C . VAL A 1 104 ? 0.209 2.869 -13.700 1.00 98.69 104 VAL A C 1
ATOM 833 O O . VAL A 1 104 ? 0.661 3.435 -12.707 1.00 98.69 104 VAL A O 1
ATOM 836 N N . LYS A 1 105 ? -0.588 3.504 -14.566 1.00 98.62 105 LYS A N 1
ATOM 837 C CA . LYS A 1 105 ? -0.986 4.908 -14.408 1.00 98.62 105 LYS A CA 1
ATOM 838 C C . LYS A 1 105 ? -1.783 5.142 -13.122 1.00 98.62 105 LYS A C 1
ATOM 840 O O . LYS A 1 105 ? -1.514 6.121 -12.427 1.00 98.62 105 LYS A O 1
ATOM 845 N N . GLU A 1 106 ? -2.724 4.259 -12.798 1.00 98.38 106 GLU A N 1
ATOM 846 C CA . GLU A 1 106 ? -3.510 4.314 -11.562 1.00 98.38 106 GLU A CA 1
ATOM 847 C C . GLU A 1 106 ? -2.607 4.258 -10.322 1.00 98.38 106 GLU A C 1
ATOM 849 O O . GLU A 1 106 ? -2.636 5.162 -9.483 1.00 98.38 106 GLU A O 1
ATOM 854 N N . LEU A 1 107 ? -1.758 3.231 -10.235 1.00 98.56 107 LEU A N 1
ATOM 855 C CA . LEU A 1 107 ? -0.863 3.018 -9.098 1.00 98.56 107 LEU A CA 1
ATOM 856 C C . LEU A 1 107 ? 0.174 4.140 -8.984 1.00 98.56 107 LEU A C 1
ATOM 858 O O . LEU A 1 107 ? 0.495 4.576 -7.877 1.00 98.56 107 LEU A O 1
ATOM 862 N N . ARG A 1 108 ? 0.639 4.684 -10.115 1.00 98.56 108 ARG A N 1
ATOM 863 C CA . ARG A 1 108 ? 1.471 5.890 -10.116 1.00 98.56 108 ARG A CA 1
ATOM 864 C C . ARG A 1 108 ? 0.735 7.079 -9.523 1.00 98.56 108 ARG A C 1
ATOM 866 O O . ARG A 1 108 ? 1.264 7.716 -8.624 1.00 98.56 108 ARG A O 1
ATOM 873 N N . GLY A 1 109 ? -0.497 7.338 -9.952 1.00 98.31 109 GLY A N 1
ATOM 874 C CA . GLY A 1 109 ? -1.310 8.415 -9.387 1.00 98.31 109 GLY A CA 1
ATOM 875 C C . GLY A 1 109 ? -1.548 8.267 -7.880 1.00 98.31 109 GLY A C 1
ATOM 876 O O . GLY A 1 109 ? -1.531 9.260 -7.157 1.00 98.31 109 GLY A O 1
ATOM 877 N N . ALA A 1 110 ? -1.733 7.041 -7.388 1.00 97.44 110 ALA A N 1
ATOM 878 C CA . ALA A 1 110 ? -1.878 6.783 -5.957 1.00 97.44 110 ALA A CA 1
ATOM 879 C C . ALA A 1 110 ? -0.585 7.055 -5.172 1.00 97.44 110 ALA A C 1
ATOM 881 O O . ALA A 1 110 ? -0.640 7.654 -4.098 1.00 97.44 110 ALA A O 1
ATOM 882 N N . TYR A 1 111 ? 0.573 6.678 -5.720 1.00 98.25 111 TYR A N 1
ATOM 883 C CA . TYR A 1 111 ? 1.867 7.011 -5.125 1.00 98.25 111 TYR A CA 1
ATOM 884 C C . TYR A 1 111 ? 2.097 8.517 -5.040 1.00 98.25 111 TYR A C 1
ATOM 886 O O . TYR A 1 111 ? 2.554 8.994 -4.011 1.00 98.25 111 TYR A O 1
ATOM 894 N N . GLU A 1 112 ? 1.776 9.264 -6.098 1.00 97.81 112 GLU A N 1
ATOM 895 C CA . GLU A 1 112 ? 1.945 10.722 -6.122 1.00 97.81 112 GLU A CA 1
ATOM 896 C C . GLU A 1 112 ? 1.166 11.378 -4.971 1.00 97.81 112 GLU A C 1
ATOM 898 O O . GLU A 1 112 ? 1.748 12.118 -4.184 1.00 97.81 112 GLU A O 1
ATOM 903 N N . LYS A 1 113 ? -0.104 10.991 -4.781 1.00 96.06 113 LYS A N 1
ATOM 904 C CA . LYS A 1 113 ? -0.927 11.462 -3.653 1.00 96.06 113 LYS A CA 1
ATOM 905 C C . LYS A 1 113 ? -0.331 11.100 -2.293 1.00 96.06 113 LYS A C 1
ATOM 907 O O . LYS A 1 113 ? -0.377 11.901 -1.367 1.00 96.06 113 LYS A O 1
ATOM 912 N N . TRP A 1 114 ? 0.193 9.884 -2.152 1.00 95.31 114 TRP A N 1
ATOM 913 C CA . TRP A 1 114 ? 0.838 9.450 -0.914 1.00 95.31 114 TRP A CA 1
ATOM 914 C C . TRP A 1 114 ? 2.127 10.237 -0.638 1.00 95.31 114 TRP A C 1
ATOM 916 O O . TRP A 1 114 ? 2.345 10.670 0.491 1.00 95.31 114 TRP A O 1
ATOM 926 N N . TRP A 1 115 ? 2.952 10.457 -1.667 1.00 95.81 115 TRP A N 1
ATOM 927 C CA . TRP A 1 115 ? 4.202 11.208 -1.579 1.00 95.81 115 TRP A CA 1
ATOM 928 C C . TRP A 1 115 ? 3.962 12.648 -1.127 1.00 95.81 115 TRP A C 1
ATOM 930 O O . TRP A 1 115 ? 4.679 13.132 -0.253 1.00 95.81 115 TRP A O 1
ATOM 940 N N . ASP A 1 116 ? 2.936 13.305 -1.673 1.00 94.94 116 ASP A N 1
ATOM 941 C CA . ASP A 1 116 ? 2.558 14.665 -1.282 1.00 94.94 116 ASP A CA 1
ATOM 942 C C . ASP A 1 116 ? 2.303 14.749 0.230 1.00 94.94 116 ASP A C 1
ATOM 944 O O . ASP A 1 116 ? 2.857 15.623 0.888 1.00 94.94 116 ASP A O 1
ATOM 948 N N . VAL A 1 117 ? 1.588 13.774 0.804 1.00 92.00 117 VAL A N 1
ATOM 949 C CA . VAL A 1 117 ? 1.309 13.713 2.250 1.00 92.00 117 VAL A CA 1
ATOM 950 C C . VAL A 1 117 ? 2.570 13.464 3.082 1.00 92.00 117 VAL A C 1
ATOM 952 O O . VAL A 1 117 ? 2.796 14.144 4.082 1.00 92.00 117 VAL A O 1
ATOM 955 N N . VAL A 1 118 ? 3.396 12.475 2.722 1.00 90.56 118 VAL A N 1
ATOM 956 C CA . VAL A 1 118 ? 4.563 12.123 3.556 1.00 90.56 118 VAL A CA 1
ATOM 957 C C . VAL A 1 118 ? 5.697 13.140 3.444 1.00 90.56 118 VAL A C 1
ATOM 959 O O . VAL A 1 118 ? 6.448 13.323 4.402 1.00 90.56 118 VAL A O 1
ATOM 962 N N . SER A 1 119 ? 5.804 13.831 2.305 1.00 91.56 119 SER A N 1
ATOM 963 C CA . SER A 1 119 ? 6.881 14.789 2.052 1.00 91.56 119 SER A CA 1
ATOM 964 C C . SER A 1 119 ? 6.778 16.078 2.866 1.00 91.56 119 SER A C 1
ATOM 966 O O . SER A 1 119 ? 7.809 16.681 3.158 1.00 91.56 119 SER A O 1
ATOM 968 N N . GLU A 1 120 ? 5.586 16.439 3.354 1.00 88.88 120 GLU A N 1
ATOM 969 C CA . GLU A 1 120 ? 5.386 17.572 4.275 1.00 88.88 120 GLU A CA 1
ATOM 970 C C . GLU A 1 120 ? 6.206 17.464 5.571 1.00 88.88 120 GLU A C 1
ATOM 972 O O . GLU A 1 120 ? 6.401 18.453 6.283 1.00 88.88 120 GLU A O 1
ATOM 977 N N . GLN A 1 121 ? 6.657 16.256 5.913 1.00 80.31 121 GLN A N 1
ATOM 978 C CA . GLN A 1 121 ? 7.413 15.980 7.130 1.00 80.31 121 GLN A CA 1
ATOM 979 C C . GLN A 1 121 ? 8.929 15.950 6.912 1.00 80.31 121 GLN A C 1
ATOM 981 O O . GLN A 1 121 ? 9.659 15.851 7.891 1.00 80.31 121 GLN A O 1
ATOM 986 N N . PHE A 1 122 ? 9.424 16.016 5.672 1.00 82.38 122 PHE A N 1
ATOM 987 C CA . PHE A 1 122 ? 10.851 15.806 5.387 1.00 82.38 122 PHE A CA 1
ATOM 988 C C . PHE A 1 122 ? 11.741 16.985 5.786 1.00 82.38 122 PHE A C 1
ATOM 990 O O . PHE A 1 122 ? 12.918 16.777 6.074 1.00 82.38 122 PHE A O 1
ATOM 997 N N . ASP A 1 123 ? 11.175 18.190 5.826 1.00 72.56 123 ASP A N 1
ATOM 998 C CA . ASP A 1 123 ? 11.873 19.421 6.213 1.00 72.56 123 ASP A CA 1
ATOM 999 C C . ASP A 1 123 ? 11.553 19.865 7.655 1.00 72.56 123 ASP A C 1
ATOM 1001 O O . ASP A 1 123 ? 11.932 20.968 8.057 1.00 72.56 123 ASP A O 1
ATOM 1005 N N . ARG A 1 124 ? 10.826 19.039 8.423 1.00 63.28 124 ARG A N 1
ATOM 1006 C CA . ARG A 1 124 ? 10.523 19.299 9.839 1.00 63.28 124 ARG A CA 1
ATOM 1007 C C . ARG A 1 124 ? 11.628 18.830 10.777 1.00 63.28 124 ARG A C 1
ATOM 1009 O O . ARG A 1 124 ? 12.305 17.828 10.464 1.00 63.28 124 ARG A O 1
#

Foldseek 3Di:
DDDLFDDDPQQVVQQVCVVVVHDDDPPDDTPHHHCVCVVVVHDDVVSQADKDKDADQPDLARDQLHQMWIDHRQWTQHSLAFIDRCVVCVPSPDGCCVVCVVVSVVSVVVSVVVCVVVVVPSVD

Mean predicted aligned error: 3.53 Å

Organism: Trieres chinensis (NCBI:txid1514140)

Radius of gyration: 16.22 Å; Cα contacts (8 Å, |Δi|>4): 157; chains: 1; bounding box: 36×38×44 Å

Nearest PDB structures (foldseek):
  7all-assembly1_AAA  TM=7.952E-01  e=1.492E-06  Bacteroides thetaiotaomicron VPI-5482
  7stv-assembly1_A-2  TM=7.924E-01  e=1.073E-06  Pedobacter yulinensis
  7stt-assembly1_A  TM=8.014E-01  e=2.701E-06  Pedobacter yulinensis
  3ed4-assembly1_A  TM=8.040E-01  e=6.802E-06  Escherichia coli
  3ed4-assembly2_C  TM=7.983E-01  e=2.230E-05  Escherichia coli

Sequence (124 aa):
REVTDLVSYVDFMPTILDLADVEVPEGRTFHGTSLGPLLRGWEQVELRDRIVVTDTQRVARPVKWHRSCVMKNRWRLINGGELYDLDADPSQTADASARHPDLVKELRGAYEKWWDVVSEQFDR

InterPro domains:
  IPR017850 Alkaline-phosphatase-like, core domain superfamily [G3DSA:3.40.720.10] (1-121)
  IPR017850 Alkaline-phosphatase-like, core domain superfamily [SSF53649] (3-116)
  IPR032506 N-sulphoglucosamine sulphohydrolase, C-terminal [PF16347] (3-95)
  IPR050738 Sulfatase enzyme [PTHR42693] (4-116)

pLDDT: mean 94.16, std 5.2, range [63.28, 98.81]

Solvent-accessible surface area (backbone atoms only — not comparable to full-atom values): 7587 Å² total; per-residue (Å²): 136,88,82,87,66,59,77,59,81,60,19,52,62,47,21,52,30,62,76,66,73,52,85,78,60,90,92,72,82,70,96,35,53,57,52,54,51,53,78,74,71,45,85,64,73,73,40,69,77,41,74,48,79,51,69,56,63,98,54,99,67,79,57,88,56,43,67,23,38,36,34,44,65,56,35,38,32,39,47,81,65,44,25,27,47,41,85,86,35,77,81,64,82,65,77,39,28,90,81,37,56,66,57,51,52,50,49,43,56,52,48,53,59,50,46,61,64,60,52,73,56,72,86,106